Protein AF-A0A2G9P2C0-F1 (afdb_monomer)

Foldseek 3Di:
DVVVVVVVVVVVVVVVVVVVVVVVVVVVVVVVVVVVVVVLVVLVVVLVVLLVVLVVLLVVLVVLLVVLVVLLVVLVVLLVVLVVLLVVLVVLLVVLVVLQVVLVVDDDPVSVVSNVVSVVSNVVSVVSNVVSVVSNVVSVVSNVVSVVSNVVSVVSNVVSVVSNVVSVVSND

Sequence (172 aa):
MVSRAVDVVSRAVDMVSRAVDMVSRAEDMVSRAVDVFSRAVDMVSRAVHMVRRVVEMVSIAVEMVSRAVDFVSRAVDMVSRAVDMVSRAVDMVSRAVDMVTRAVDMVSSRAVDMVSRAVDMVRRAVDMVSRAVDMVSRAVYMLSRAVDMVSRAVDIVSRAVDMVSRAVDMVS

Radius of gyration: 43.79 Å; Cα contacts (8 Å, |Δi|>4): 111; chains: 1; bounding box: 88×24×136 Å

Structure (mmCIF, N/CA/C/O backbone):
data_AF-A0A2G9P2C0-F1
#
_entry.id   AF-A0A2G9P2C0-F1
#
loop_
_atom_site.group_PDB
_atom_site.id
_atom_site.type_symbol
_atom_site.label_atom_id
_atom_site.label_alt_id
_atom_site.label_comp_id
_atom_site.label_asym_id
_atom_site.label_entity_id
_atom_site.label_seq_id
_atom_site.pdbx_PDB_ins_code
_atom_site.Cartn_x
_atom_site.Cartn_y
_atom_site.Cartn_z
_atom_site.occupancy
_atom_site.B_iso_or_equiv
_atom_site.auth_seq_id
_atom_site.auth_comp_id
_atom_site.auth_asym_id
_atom_site.auth_atom_id
_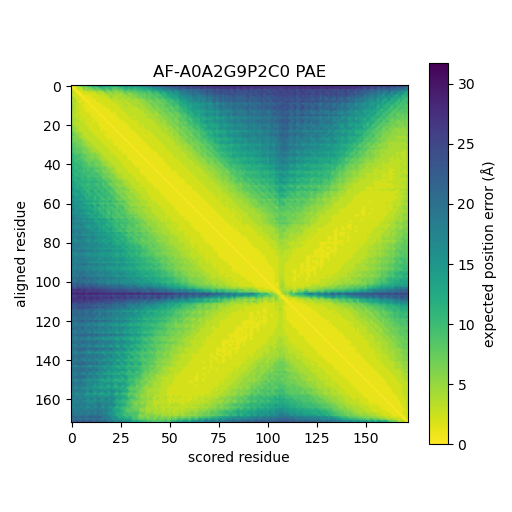atom_site.pdbx_PDB_model_num
ATOM 1 N N . MET A 1 1 ? -53.647 -9.658 85.602 1.00 63.50 1 MET A N 1
ATOM 2 C CA . MET A 1 1 ? -54.009 -9.131 84.261 1.00 63.50 1 MET A CA 1
ATOM 3 C C . MET A 1 1 ? -52.917 -8.229 83.691 1.00 63.50 1 MET A C 1
ATOM 5 O O . MET A 1 1 ? -52.544 -8.443 82.548 1.00 63.50 1 MET A O 1
ATOM 9 N N . VAL A 1 2 ? -52.353 -7.305 84.480 1.00 76.62 2 VAL A N 1
ATOM 10 C CA . VAL A 1 2 ? -51.282 -6.379 84.050 1.00 76.62 2 VAL A CA 1
ATOM 11 C C . VAL A 1 2 ? -50.024 -7.096 83.534 1.00 76.62 2 VAL A C 1
ATOM 13 O O . VAL A 1 2 ? -49.564 -6.794 82.442 1.00 76.62 2 VAL A O 1
ATOM 16 N N . SER A 1 3 ? -49.523 -8.111 84.241 1.00 78.88 3 SER A N 1
ATOM 17 C CA . SER A 1 3 ? -48.324 -8.871 83.844 1.00 78.88 3 SER A CA 1
ATOM 18 C C . SER A 1 3 ? -48.454 -9.547 82.472 1.00 78.88 3 SER A C 1
ATOM 20 O O . SER A 1 3 ? -47.540 -9.486 81.660 1.00 78.88 3 SER A O 1
ATOM 22 N N . ARG A 1 4 ? -49.633 -10.100 82.157 1.00 81.44 4 ARG A N 1
ATOM 23 C CA . ARG A 1 4 ? -49.894 -10.753 80.863 1.00 81.44 4 ARG A CA 1
ATOM 24 C C . ARG A 1 4 ? -49.979 -9.755 79.703 1.00 81.44 4 ARG A C 1
ATOM 26 O O . ARG A 1 4 ? -49.637 -10.105 78.582 1.00 81.44 4 ARG A O 1
ATOM 33 N N . ALA A 1 5 ? -50.448 -8.533 79.966 1.00 81.25 5 ALA A N 1
ATOM 34 C CA . ALA A 1 5 ? -50.467 -7.461 78.975 1.00 81.25 5 ALA A CA 1
ATOM 35 C C . ALA A 1 5 ? -49.045 -6.958 78.675 1.00 81.25 5 ALA A C 1
ATOM 37 O O . ALA A 1 5 ? -48.707 -6.767 77.510 1.00 81.25 5 ALA A O 1
ATOM 38 N N . VAL A 1 6 ? -48.202 -6.825 79.706 1.00 87.94 6 VAL A N 1
ATOM 39 C CA . VAL A 1 6 ? -46.784 -6.460 79.552 1.00 87.94 6 VAL A CA 1
ATOM 40 C C . VAL A 1 6 ? -46.032 -7.504 78.719 1.00 87.94 6 VAL A C 1
ATOM 42 O O . VAL A 1 6 ? -45.381 -7.127 77.753 1.00 87.94 6 VAL A O 1
ATOM 45 N N . ASP A 1 7 ? -46.204 -8.803 78.993 1.00 89.88 7 ASP A N 1
ATOM 46 C CA . ASP A 1 7 ? -45.581 -9.879 78.198 1.00 89.88 7 ASP A CA 1
ATOM 47 C C . ASP A 1 7 ? -45.967 -9.840 76.709 1.00 89.88 7 ASP A C 1
ATOM 49 O O . ASP A 1 7 ? -45.139 -10.091 75.828 1.00 89.88 7 ASP A O 1
ATOM 53 N N . VAL A 1 8 ? -47.236 -9.543 76.404 1.00 89.94 8 VAL A N 1
ATOM 54 C CA . VAL A 1 8 ? -47.715 -9.426 75.016 1.00 89.94 8 VAL A CA 1
ATOM 55 C C . VAL A 1 8 ? -47.061 -8.234 74.320 1.00 89.94 8 VAL A C 1
ATOM 57 O O . VAL A 1 8 ? -46.620 -8.372 73.180 1.00 89.94 8 VAL A O 1
ATOM 60 N N . VAL A 1 9 ? -46.957 -7.092 75.005 1.00 91.12 9 VAL A N 1
ATOM 61 C CA . VAL A 1 9 ? -46.281 -5.901 74.474 1.00 91.12 9 VAL A CA 1
ATOM 62 C C . VAL A 1 9 ? -44.796 -6.180 74.243 1.00 91.12 9 VAL A C 1
ATOM 64 O O . VAL A 1 9 ? -44.303 -5.886 73.158 1.00 91.12 9 VAL A O 1
ATOM 67 N N . SER A 1 10 ? -44.097 -6.812 75.191 1.00 91.38 10 SER A N 1
ATOM 68 C CA . SER A 1 10 ? -42.684 -7.180 75.026 1.00 91.38 10 SER A CA 1
ATOM 69 C C . SER A 1 10 ? -42.459 -8.076 73.806 1.00 91.38 10 SER A C 1
ATOM 71 O O . SER A 1 10 ? -41.592 -7.785 72.988 1.00 91.38 10 SER A O 1
ATOM 73 N N . ARG A 1 11 ? -43.294 -9.107 73.601 1.00 91.88 11 ARG A N 1
ATOM 74 C CA . ARG A 1 11 ? -43.207 -9.951 72.394 1.00 91.88 11 ARG A CA 1
ATOM 75 C C . ARG A 1 11 ? -43.492 -9.189 71.103 1.00 91.88 11 ARG A C 1
ATOM 77 O O . ARG A 1 11 ? -42.874 -9.482 70.082 1.00 91.88 11 ARG A O 1
ATOM 84 N N . ALA A 1 12 ? -44.443 -8.256 71.123 1.00 91.19 12 ALA A N 1
ATOM 85 C CA . ALA A 1 12 ? -44.741 -7.427 69.961 1.00 91.19 12 ALA A CA 1
ATOM 86 C C . ALA A 1 12 ? -43.546 -6.531 69.603 1.00 91.19 12 ALA A C 1
ATOM 88 O O . ALA A 1 12 ? -43.171 -6.471 68.435 1.00 91.19 12 ALA A O 1
ATOM 89 N N . VAL A 1 13 ? -42.907 -5.911 70.602 1.00 93.75 13 VAL A N 1
ATOM 90 C CA . VAL A 1 13 ? -41.682 -5.117 70.417 1.00 93.75 13 VAL A CA 1
ATOM 91 C C . VAL A 1 13 ? -40.552 -5.980 69.856 1.00 93.75 13 VAL A C 1
ATOM 93 O O . VAL A 1 13 ? -39.953 -5.597 68.858 1.00 93.75 13 VAL A O 1
ATOM 96 N N . ASP A 1 14 ? -40.315 -7.175 70.406 1.00 94.25 14 ASP A N 1
ATOM 97 C CA . ASP A 1 14 ? -39.295 -8.096 69.886 1.00 94.25 14 ASP A CA 1
ATOM 98 C C . ASP A 1 14 ? -39.551 -8.493 68.424 1.00 94.25 14 ASP A C 1
ATOM 100 O O . ASP A 1 14 ? -38.615 -8.578 67.626 1.00 94.25 14 ASP A O 1
ATOM 104 N N . MET A 1 15 ? -40.812 -8.739 68.046 1.00 93.75 15 MET A N 1
ATOM 105 C CA . MET A 1 15 ? -41.173 -9.027 66.653 1.00 93.75 15 MET A CA 1
ATOM 106 C C . MET A 1 15 ? -40.922 -7.832 65.735 1.00 93.75 15 MET A C 1
ATOM 108 O O . MET A 1 15 ? -40.400 -8.025 64.637 1.00 93.75 15 MET A O 1
ATOM 112 N N . VAL A 1 16 ? -41.258 -6.615 66.174 1.00 95.00 16 VAL A N 1
ATOM 113 C CA . VAL A 1 16 ? -40.983 -5.388 65.414 1.00 95.00 16 VAL A CA 1
ATOM 114 C C . VAL A 1 16 ? -39.478 -5.197 65.236 1.00 95.00 16 VAL A C 1
ATOM 116 O O . VAL A 1 16 ? -39.042 -4.985 64.109 1.00 95.00 16 VAL A O 1
ATOM 119 N N . SER A 1 17 ? -38.675 -5.358 66.292 1.00 94.38 17 SER A N 1
ATOM 120 C CA . SER A 1 17 ? -37.211 -5.265 66.206 1.00 94.38 17 SER A CA 1
ATOM 121 C C . SER A 1 17 ? -36.638 -6.260 65.194 1.00 94.38 17 SER A C 1
ATOM 123 O O . SER A 1 17 ? -35.860 -5.877 64.325 1.00 94.38 17 SER A O 1
ATOM 125 N N . ARG A 1 18 ? -37.096 -7.521 65.211 1.00 94.25 18 ARG A N 1
ATOM 126 C CA . ARG A 1 18 ? -36.683 -8.517 64.205 1.00 94.25 18 ARG A CA 1
ATOM 127 C C . ARG A 1 18 ? -37.115 -8.143 62.789 1.00 94.25 18 ARG A C 1
ATOM 129 O O . ARG A 1 18 ? -36.379 -8.418 61.846 1.00 94.25 18 ARG A O 1
ATOM 136 N N . ALA A 1 19 ? -38.307 -7.571 62.622 1.00 93.19 19 ALA A N 1
ATOM 137 C CA . ALA A 1 19 ? -38.780 -7.116 61.319 1.00 93.19 19 ALA A CA 1
ATOM 138 C C . ALA A 1 19 ? -37.907 -5.975 60.779 1.00 93.19 19 ALA A C 1
ATOM 140 O O . ALA A 1 19 ? -37.521 -6.022 59.614 1.00 93.19 19 ALA A O 1
ATOM 141 N N . VAL A 1 20 ? -37.531 -5.013 61.630 1.00 95.38 20 VAL A N 1
ATOM 142 C CA . VAL A 1 20 ? -36.594 -3.933 61.282 1.00 95.38 20 VAL A CA 1
ATOM 143 C C . VAL A 1 20 ? -35.232 -4.505 60.883 1.00 95.38 20 VAL A C 1
ATOM 145 O O . VAL A 1 20 ? -34.748 -4.186 59.802 1.00 95.38 20 VAL A O 1
ATOM 148 N N . ASP A 1 21 ? -34.667 -5.429 61.667 1.00 95.44 21 ASP A N 1
ATOM 149 C CA . ASP A 1 21 ? -33.392 -6.082 61.333 1.00 95.44 21 ASP A CA 1
ATOM 150 C C . ASP A 1 21 ? -33.443 -6.816 59.980 1.00 95.44 21 ASP A C 1
ATOM 152 O O . ASP A 1 21 ? -32.472 -6.820 59.221 1.00 95.44 21 ASP A O 1
ATOM 156 N N . MET A 1 22 ? -34.568 -7.469 59.662 1.00 94.56 22 MET A N 1
ATOM 157 C CA . MET A 1 22 ? -34.760 -8.123 58.362 1.00 94.56 22 MET A CA 1
ATOM 158 C C . MET A 1 22 ? -34.817 -7.114 57.214 1.00 94.56 22 MET A C 1
ATOM 160 O O . MET A 1 22 ? -34.221 -7.375 56.169 1.00 94.56 22 MET A O 1
ATOM 164 N N . VAL A 1 23 ? -35.494 -5.977 57.402 1.00 96.12 23 VAL A N 1
ATOM 165 C CA . VAL A 1 23 ? -35.535 -4.893 56.408 1.00 96.12 23 VAL A CA 1
ATOM 166 C C . VAL A 1 23 ? -34.134 -4.332 56.177 1.00 96.12 23 VAL A C 1
ATOM 168 O O . VAL A 1 23 ? -33.706 -4.283 55.028 1.00 96.12 23 VAL A O 1
ATOM 171 N N . SER A 1 24 ? -33.374 -4.026 57.233 1.00 95.75 24 SER A N 1
ATOM 172 C CA . SER A 1 24 ? -31.998 -3.529 57.095 1.00 95.75 24 SER A CA 1
ATOM 173 C C . SER A 1 24 ? -31.098 -4.513 56.339 1.00 95.75 24 SER A C 1
ATOM 175 O O . SER A 1 24 ? -30.368 -4.121 55.433 1.00 95.75 24 SER A O 1
ATOM 177 N N . ARG A 1 25 ? -31.204 -5.823 56.614 1.00 95.12 25 ARG A N 1
ATOM 178 C CA . ARG A 1 25 ? -30.463 -6.841 55.843 1.00 95.12 25 ARG A CA 1
ATOM 179 C C . ARG A 1 25 ? -30.878 -6.896 54.372 1.00 95.12 25 ARG A C 1
ATOM 181 O O . ARG A 1 25 ? -30.030 -7.149 53.515 1.00 95.12 25 ARG A O 1
ATOM 188 N N . ALA A 1 26 ? -32.163 -6.709 54.076 1.00 94.25 26 ALA A N 1
ATOM 189 C CA . ALA A 1 26 ? -32.653 -6.663 52.703 1.00 94.25 26 ALA A CA 1
ATOM 190 C C . ALA A 1 26 ? -32.114 -5.426 51.965 1.00 94.25 26 ALA A C 1
ATOM 192 O O . ALA A 1 26 ? -31.654 -5.556 50.832 1.00 94.25 26 ALA A O 1
ATOM 193 N N . GLU A 1 27 ? -32.083 -4.260 52.614 1.00 96.19 27 GLU A N 1
ATOM 194 C CA . GLU A 1 27 ? -31.481 -3.034 52.071 1.00 96.19 27 GLU A CA 1
ATOM 195 C C . GLU A 1 27 ? -29.975 -3.198 51.801 1.00 96.19 27 GLU A C 1
ATOM 197 O O . GLU A 1 27 ? -29.497 -2.830 50.725 1.00 96.19 27 GLU A O 1
ATOM 202 N N . ASP A 1 28 ? -29.232 -3.841 52.708 1.00 96.12 28 ASP A N 1
ATOM 203 C CA . ASP A 1 28 ? -27.809 -4.162 52.512 1.00 96.12 28 ASP A CA 1
ATOM 204 C C . ASP A 1 28 ? -27.581 -5.126 51.337 1.00 96.12 28 ASP A C 1
ATOM 206 O O . ASP A 1 28 ? -26.579 -5.050 50.618 1.00 96.12 28 ASP A O 1
ATOM 210 N N . MET A 1 29 ? -28.484 -6.090 51.140 1.00 95.50 29 MET A N 1
ATOM 211 C CA . MET A 1 29 ? -28.435 -6.991 49.987 1.00 95.50 29 MET A CA 1
ATOM 212 C C . MET A 1 29 ? -28.705 -6.251 48.677 1.00 95.50 29 MET A C 1
ATOM 214 O O . MET A 1 29 ? -27.981 -6.467 47.705 1.00 95.50 29 MET A O 1
ATOM 218 N N . VAL A 1 30 ? -29.713 -5.375 48.652 1.00 96.75 30 VAL A N 1
ATOM 219 C CA . VAL A 1 30 ? -30.031 -4.547 47.482 1.00 96.75 30 VAL A CA 1
ATOM 220 C C . VAL A 1 30 ? -28.857 -3.632 47.146 1.00 96.75 30 VAL A C 1
ATOM 222 O O . VAL A 1 30 ? -28.438 -3.595 45.992 1.00 96.75 30 VAL A O 1
ATOM 225 N N . SER A 1 31 ? -28.267 -2.970 48.142 1.00 96.31 31 SER A N 1
ATOM 226 C CA . SER A 1 31 ? -27.108 -2.089 47.950 1.00 96.31 31 SER A CA 1
ATOM 227 C C . SER A 1 31 ? -25.929 -2.840 47.326 1.00 96.31 31 SER A C 1
ATOM 229 O O . SER A 1 31 ? -25.378 -2.408 46.315 1.00 96.31 31 SER A O 1
ATOM 231 N N . ARG A 1 32 ? -25.614 -4.041 47.831 1.00 96.12 32 ARG A N 1
ATOM 232 C CA . ARG A 1 32 ? -24.574 -4.898 47.236 1.00 96.12 32 ARG A CA 1
ATOM 233 C C . ARG A 1 32 ? -24.897 -5.328 45.805 1.00 96.12 32 ARG A C 1
ATOM 235 O O . ARG A 1 32 ? -23.994 -5.392 44.974 1.00 96.12 32 ARG A O 1
ATOM 242 N N . ALA A 1 33 ? -26.158 -5.634 45.504 1.00 94.19 33 ALA A N 1
ATOM 243 C CA . ALA A 1 33 ? -26.571 -5.983 44.146 1.00 94.19 33 ALA A CA 1
ATOM 244 C C . ALA A 1 33 ? -26.400 -4.796 43.180 1.00 94.19 33 ALA A C 1
ATOM 246 O O . ALA A 1 33 ? -25.901 -4.978 42.069 1.00 94.19 33 ALA A O 1
ATOM 247 N N . VAL A 1 34 ? -26.745 -3.581 43.620 1.00 96.62 34 VAL A N 1
ATOM 248 C CA . VAL A 1 34 ? -26.539 -2.339 42.858 1.00 96.62 34 VAL A CA 1
ATOM 249 C C . VAL A 1 34 ? -25.051 -2.072 42.618 1.00 96.62 34 VAL A C 1
ATOM 251 O O . VAL A 1 34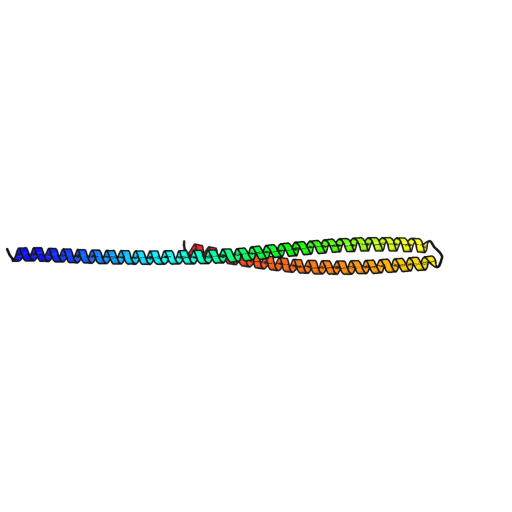 ? -24.671 -1.726 41.498 1.00 96.62 34 VAL A O 1
ATOM 254 N N . ASP A 1 35 ? -24.192 -2.293 43.614 1.00 96.38 35 ASP A N 1
ATOM 255 C CA . ASP A 1 35 ? -22.739 -2.139 43.462 1.00 96.38 35 ASP A CA 1
ATOM 256 C C . ASP A 1 35 ? -22.158 -3.116 42.430 1.00 96.38 35 ASP A C 1
ATOM 258 O O . ASP A 1 35 ? -21.349 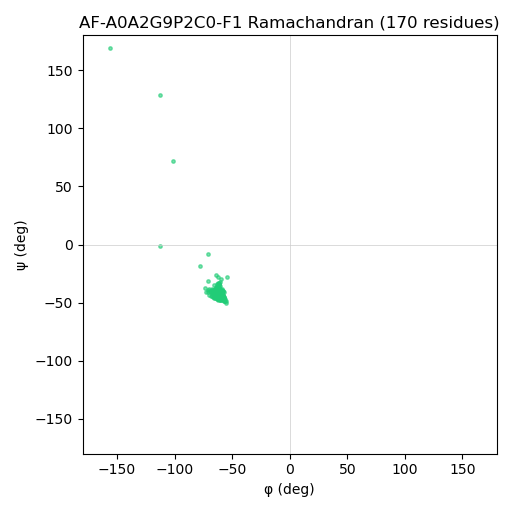-2.732 41.580 1.00 96.38 35 ASP A O 1
ATOM 262 N N . VAL A 1 36 ? -22.578 -4.386 42.471 1.00 95.12 36 VAL A N 1
ATOM 263 C CA . VAL A 1 36 ? -22.157 -5.404 41.493 1.00 95.12 36 VAL A CA 1
ATOM 264 C C . VAL A 1 36 ? -22.619 -5.026 40.087 1.00 95.12 36 VAL A C 1
ATOM 266 O O . VAL A 1 36 ? -21.827 -5.089 39.146 1.00 95.12 36 VAL A O 1
ATOM 269 N N . PHE A 1 37 ? -23.870 -4.585 39.944 1.00 95.62 37 PHE A N 1
ATOM 270 C CA . PHE A 1 37 ? -24.403 -4.131 38.663 1.00 95.62 37 PHE A CA 1
ATOM 271 C C . PHE A 1 37 ? -23.628 -2.924 38.118 1.00 95.62 37 PHE A C 1
ATOM 273 O O . PHE A 1 37 ? -23.243 -2.915 36.951 1.00 95.62 37 PHE A O 1
ATOM 280 N N . SER A 1 38 ? -23.322 -1.943 38.970 1.00 95.56 38 SER A N 1
ATOM 281 C CA . SER A 1 38 ? -22.556 -0.751 38.585 1.00 95.56 38 SER A CA 1
ATOM 282 C C . SER A 1 38 ? -21.164 -1.121 38.064 1.00 95.56 38 SER A C 1
ATOM 284 O O . SER A 1 38 ? -20.751 -0.654 37.004 1.00 95.56 38 SER A O 1
ATOM 286 N N . ARG A 1 39 ? -20.473 -2.056 38.733 1.00 93.19 39 ARG A N 1
ATOM 287 C CA . ARG A 1 39 ? -19.180 -2.579 38.256 1.00 93.19 39 ARG A CA 1
ATOM 288 C C . ARG A 1 39 ? -19.295 -3.294 36.910 1.00 93.19 39 ARG A C 1
ATOM 290 O O . ARG A 1 39 ? -18.412 -3.141 36.070 1.00 93.19 39 ARG A O 1
ATOM 297 N N . ALA A 1 40 ? -20.364 -4.060 36.690 1.00 89.94 40 ALA A N 1
ATOM 298 C CA . ALA A 1 40 ? -20.601 -4.718 35.406 1.00 89.94 40 ALA A CA 1
ATOM 299 C C . ALA A 1 40 ? -20.787 -3.693 34.272 1.00 89.94 40 ALA A C 1
ATOM 301 O O . ALA A 1 40 ? -20.171 -3.827 33.213 1.00 89.94 40 ALA A O 1
ATOM 302 N N . VAL A 1 41 ? -21.557 -2.627 34.513 1.00 93.88 41 VAL A N 1
ATOM 303 C CA . VAL A 1 41 ? -21.747 -1.525 33.554 1.00 93.88 41 VAL A CA 1
ATOM 304 C C . VAL A 1 41 ? -20.425 -0.813 33.238 1.00 93.88 41 VAL A C 1
ATOM 306 O O . VAL A 1 41 ? -20.144 -0.522 32.069 1.00 93.88 41 VAL A O 1
ATOM 309 N N . ASP A 1 42 ? -19.577 -0.579 34.241 1.00 93.44 42 ASP A N 1
ATOM 310 C CA . ASP A 1 42 ? -18.254 0.023 34.044 1.00 93.44 42 ASP A CA 1
ATOM 311 C C . ASP A 1 42 ? -17.333 -0.861 33.188 1.00 93.44 42 ASP A C 1
ATOM 313 O O . ASP A 1 42 ? -16.632 -0.359 32.302 1.00 93.44 42 ASP A O 1
ATOM 317 N N . MET A 1 43 ? -17.344 -2.181 33.406 1.00 90.19 43 MET A N 1
ATOM 318 C CA . MET A 1 43 ? -16.569 -3.128 32.593 1.00 90.19 43 MET A CA 1
ATOM 319 C C . MET A 1 43 ? -17.027 -3.126 31.132 1.00 90.19 43 MET A C 1
ATOM 321 O O . MET A 1 43 ? -16.193 -3.002 30.231 1.00 90.19 43 MET A O 1
ATOM 325 N N . VAL A 1 44 ? -18.341 -3.163 30.889 1.00 91.06 44 VAL A N 1
ATOM 326 C CA . VAL A 1 44 ? -18.911 -3.059 29.535 1.00 91.06 44 VAL A CA 1
ATOM 327 C C . VAL A 1 44 ? -18.507 -1.738 28.876 1.00 91.06 44 VAL A C 1
ATOM 329 O O . VAL A 1 44 ? -18.077 -1.723 27.722 1.00 91.06 44 VAL A O 1
ATOM 332 N N . SER A 1 45 ? -18.560 -0.626 29.611 1.00 92.56 45 SER A N 1
ATOM 333 C CA . SER A 1 45 ? -18.170 0.693 29.094 1.00 92.56 45 SER A CA 1
ATOM 334 C C . SER A 1 45 ? -16.698 0.737 28.667 1.00 92.56 45 SER A C 1
ATOM 336 O O . SER A 1 45 ? -16.370 1.273 27.602 1.00 92.56 45 SER A O 1
ATOM 338 N N . ARG A 1 46 ? -15.800 0.120 29.447 1.00 90.12 46 ARG A N 1
ATOM 339 C CA . ARG A 1 46 ? -14.379 -0.022 29.084 1.00 90.12 46 ARG A CA 1
ATOM 340 C C . ARG A 1 46 ? -14.187 -0.897 27.848 1.00 90.12 46 ARG A C 1
ATOM 342 O O . ARG A 1 46 ? -13.399 -0.528 26.974 1.00 90.12 46 ARG A O 1
ATOM 349 N N . ALA A 1 47 ? -14.914 -2.009 27.743 1.00 89.19 47 ALA A N 1
ATOM 350 C CA . ALA A 1 47 ? -14.866 -2.881 26.572 1.00 89.19 47 ALA A CA 1
ATOM 351 C C . ALA A 1 47 ? -15.288 -2.130 25.298 1.00 89.19 47 ALA A C 1
ATOM 353 O O . ALA A 1 47 ? -14.555 -2.131 24.308 1.00 89.19 47 ALA A O 1
ATOM 354 N N . VAL A 1 48 ? -16.395 -1.380 25.351 1.00 90.50 48 VAL A N 1
ATOM 355 C CA . VAL A 1 48 ? -16.861 -0.537 24.236 1.00 90.50 48 VAL A CA 1
ATOM 356 C C . VAL A 1 48 ? -15.809 0.505 23.841 1.00 90.50 48 VAL A C 1
ATOM 358 O O . VAL A 1 48 ? -15.558 0.714 22.652 1.00 90.50 48 VAL A O 1
ATOM 361 N N . HIS A 1 49 ? -15.158 1.153 24.812 1.00 91.38 49 HIS A N 1
ATOM 362 C CA . HIS A 1 49 ? -14.095 2.117 24.524 1.00 91.38 49 HIS A CA 1
ATOM 363 C C . HIS A 1 49 ? -12.891 1.464 23.822 1.00 91.38 49 HIS A C 1
ATOM 365 O O . HIS A 1 49 ? -12.329 2.039 22.887 1.00 91.38 49 HIS A O 1
ATOM 371 N N . MET A 1 50 ? -12.483 0.263 24.236 1.00 89.75 50 MET A N 1
ATOM 372 C CA . MET A 1 50 ? -11.398 -0.456 23.558 1.00 89.75 50 MET A CA 1
ATOM 373 C C . MET A 1 50 ? -11.771 -0.856 22.133 1.00 89.75 50 MET A C 1
ATOM 375 O O . MET A 1 50 ? -10.964 -0.649 21.229 1.00 89.75 50 MET A O 1
ATOM 379 N N . VAL A 1 51 ? -12.995 -1.347 21.912 1.00 90.00 51 VAL A N 1
ATOM 380 C CA . VAL A 1 51 ? -13.488 -1.675 20.565 1.00 90.00 51 VAL A CA 1
ATOM 381 C C . VAL A 1 51 ? -13.440 -0.447 19.655 1.00 90.00 51 VAL A C 1
ATOM 383 O O . VAL A 1 51 ? -12.951 -0.544 18.533 1.00 90.00 51 VAL A O 1
ATOM 386 N N . ARG A 1 52 ? -13.851 0.735 20.137 1.00 92.62 52 ARG A N 1
ATOM 387 C CA . ARG A 1 52 ? -13.746 1.987 19.360 1.00 92.62 52 ARG A CA 1
ATOM 388 C C . ARG A 1 52 ? -12.313 2.294 18.932 1.00 92.62 52 ARG A C 1
ATOM 390 O O . ARG A 1 52 ? -12.073 2.592 17.766 1.00 92.62 52 ARG A O 1
ATOM 397 N N . ARG A 1 53 ? -11.358 2.171 19.855 1.00 90.69 53 ARG A N 1
ATOM 398 C CA . ARG A 1 53 ? -9.936 2.390 19.560 1.00 90.69 53 ARG A CA 1
ATOM 399 C C . ARG A 1 53 ? -9.409 1.381 18.537 1.00 90.69 53 ARG A C 1
ATOM 401 O O . ARG A 1 53 ? -8.619 1.741 17.671 1.00 90.69 53 ARG A O 1
ATOM 408 N N . VAL A 1 54 ? -9.862 0.129 18.607 1.00 91.25 54 VAL A N 1
ATOM 409 C CA . VAL A 1 54 ? -9.538 -0.901 17.610 1.00 91.25 54 VAL A CA 1
ATOM 410 C C . VAL A 1 54 ? -10.065 -0.531 16.228 1.00 91.25 54 VAL A C 1
ATOM 412 O O . VAL A 1 54 ? -9.304 -0.596 15.265 1.00 91.25 54 VAL A O 1
ATOM 415 N N . VAL A 1 55 ? -11.319 -0.095 16.124 1.00 91.69 55 VAL A N 1
ATOM 416 C CA . VAL A 1 55 ? -11.905 0.344 14.848 1.00 91.69 55 VAL A CA 1
ATOM 417 C C . VAL A 1 55 ? -11.088 1.482 14.224 1.00 91.69 55 VAL A C 1
ATOM 419 O O . VAL A 1 55 ? -10.829 1.467 13.020 1.00 91.69 55 VAL A O 1
ATOM 422 N N . GLU A 1 56 ? -10.617 2.432 15.032 1.00 94.50 56 GLU A N 1
ATOM 423 C CA . GLU A 1 56 ? -9.739 3.513 14.571 1.00 94.50 56 GLU A CA 1
ATOM 424 C C . GLU A 1 56 ? -8.397 2.982 14.037 1.00 94.50 56 GLU A C 1
ATOM 426 O O . GLU A 1 56 ? -7.985 3.333 12.932 1.00 94.50 56 GLU A O 1
ATOM 431 N N . MET A 1 57 ? -7.740 2.074 14.764 1.00 93.06 57 MET A N 1
ATOM 432 C CA . MET A 1 57 ? -6.485 1.457 14.313 1.00 93.06 57 MET A CA 1
ATOM 433 C C . MET A 1 57 ? -6.649 0.674 13.007 1.00 93.06 57 MET A C 1
ATOM 435 O O . MET A 1 57 ? -5.816 0.800 12.110 1.00 93.06 57 MET A O 1
ATOM 439 N N . VAL A 1 58 ? -7.731 -0.095 12.870 1.00 92.81 58 VAL A N 1
ATOM 440 C CA . VAL A 1 58 ? -8.044 -0.809 11.623 1.00 92.81 58 VAL A CA 1
ATOM 441 C C . VAL A 1 58 ? -8.264 0.181 10.478 1.00 92.81 58 VAL A C 1
ATOM 443 O O . VAL A 1 58 ? -7.760 -0.041 9.380 1.00 92.81 58 VAL A O 1
ATOM 446 N N . SER A 1 59 ? -8.935 1.306 10.732 1.00 94.94 59 SER A N 1
ATOM 447 C CA . SER A 1 59 ? -9.149 2.351 9.722 1.00 94.94 59 SER A CA 1
ATOM 448 C C . SER A 1 59 ? -7.824 2.942 9.222 1.00 94.94 59 SER A C 1
ATOM 450 O O . SER A 1 59 ? -7.620 3.066 8.015 1.00 94.94 59 SER A O 1
ATOM 452 N N . ILE A 1 60 ? -6.882 3.222 10.131 1.00 94.31 60 ILE A N 1
ATOM 453 C CA . ILE A 1 60 ? -5.529 3.686 9.778 1.00 94.31 60 ILE A CA 1
ATOM 454 C C . ILE A 1 60 ? -4.794 2.631 8.942 1.00 94.31 60 ILE A C 1
ATOM 456 O O . ILE A 1 60 ? -4.168 2.961 7.934 1.00 94.31 60 ILE A O 1
ATOM 460 N N . ALA A 1 61 ? -4.878 1.355 9.327 1.00 94.50 61 ALA A N 1
ATOM 461 C CA . ALA A 1 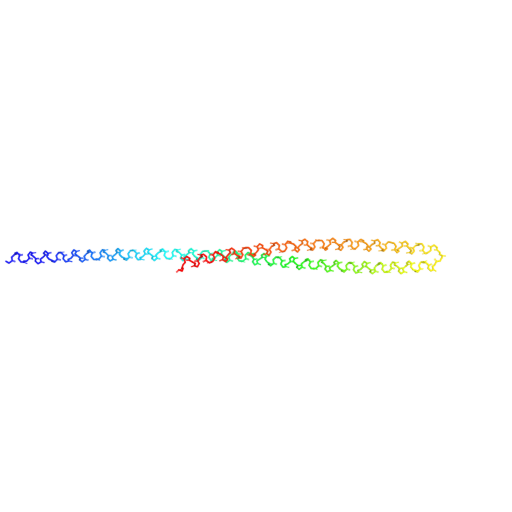61 ? -4.248 0.269 8.581 1.00 94.50 61 ALA A CA 1
ATOM 462 C C . ALA A 1 61 ? -4.800 0.157 7.148 1.00 94.50 61 ALA A C 1
ATOM 464 O O . ALA A 1 61 ? -4.023 0.024 6.202 1.00 94.50 61 ALA A O 1
ATOM 465 N N . VAL A 1 62 ? -6.118 0.283 6.964 1.00 94.06 62 VAL A N 1
ATOM 466 C CA . VAL A 1 62 ? -6.758 0.295 5.636 1.00 94.06 62 VAL A CA 1
ATOM 467 C C . VAL A 1 62 ? -6.264 1.470 4.785 1.00 94.06 62 VAL A C 1
ATOM 469 O O . VAL A 1 62 ? -5.973 1.298 3.597 1.00 94.06 62 VAL A O 1
ATOM 472 N N . GLU A 1 63 ? -6.105 2.656 5.376 1.00 96.19 63 GLU A N 1
ATOM 473 C CA . GLU A 1 63 ? -5.561 3.817 4.664 1.00 96.19 63 GLU A CA 1
ATOM 474 C C . GLU A 1 63 ? -4.099 3.589 4.241 1.00 96.19 63 GLU A C 1
ATOM 476 O O . GLU A 1 63 ? -3.708 3.907 3.114 1.00 96.19 63 GLU A O 1
ATOM 481 N N . MET A 1 64 ? -3.287 2.984 5.111 1.00 94.94 64 MET A N 1
ATOM 482 C CA . MET A 1 64 ? -1.900 2.635 4.797 1.00 94.94 64 MET A CA 1
ATOM 483 C C . MET A 1 64 ? -1.801 1.628 3.647 1.00 94.94 64 MET A C 1
ATOM 485 O O . MET A 1 64 ? -0.971 1.814 2.754 1.00 94.94 64 MET A O 1
ATOM 489 N N . VAL A 1 65 ? -2.662 0.605 3.629 1.00 95.25 65 VAL A N 1
ATOM 490 C CA . VAL A 1 65 ? -2.744 -0.357 2.517 1.00 95.25 65 VAL A CA 1
ATOM 491 C C . VAL A 1 65 ? -3.144 0.347 1.222 1.00 95.25 65 VAL A C 1
ATOM 493 O O . VAL A 1 65 ? -2.503 0.133 0.196 1.00 95.25 65 VAL A O 1
ATOM 496 N N . SER A 1 66 ? -4.136 1.238 1.267 1.00 96.06 66 SER A N 1
ATOM 497 C CA . SER A 1 66 ? -4.573 2.001 0.088 1.00 96.06 66 SER A CA 1
ATOM 498 C C . SER A 1 66 ? -3.426 2.824 -0.508 1.00 96.06 66 SER A C 1
ATOM 500 O O . SER A 1 66 ? -3.148 2.739 -1.702 1.00 96.06 66 SER A O 1
ATOM 502 N N . ARG A 1 67 ? -2.667 3.536 0.337 1.00 95.44 67 ARG A N 1
ATOM 503 C CA . ARG A 1 67 ? -1.474 4.275 -0.112 1.00 95.44 67 ARG A CA 1
ATOM 504 C C . ARG A 1 67 ? -0.416 3.348 -0.705 1.00 95.44 67 ARG A C 1
ATOM 506 O O . ARG A 1 67 ? 0.218 3.708 -1.692 1.00 95.44 67 ARG A O 1
ATOM 513 N N . ALA A 1 68 ? -0.199 2.170 -0.121 1.00 94.38 68 ALA A N 1
ATOM 514 C CA . ALA A 1 68 ? 0.744 1.194 -0.658 1.00 94.38 68 ALA A CA 1
ATOM 515 C C . ALA A 1 68 ? 0.344 0.710 -2.058 1.00 94.38 68 ALA A C 1
ATOM 517 O O . ALA A 1 68 ? 1.204 0.656 -2.937 1.00 94.38 68 ALA A O 1
ATOM 518 N N . VAL A 1 69 ? -0.944 0.446 -2.294 1.00 95.12 69 VAL A N 1
ATOM 519 C CA . VAL A 1 69 ? -1.468 0.087 -3.623 1.00 95.12 69 VAL A CA 1
ATOM 520 C C . VAL A 1 69 ? -1.187 1.195 -4.644 1.00 95.12 69 VAL A C 1
ATOM 522 O O . VAL A 1 69 ? -0.681 0.904 -5.730 1.00 95.12 69 VAL A O 1
ATOM 525 N N . ASP A 1 70 ? -1.397 2.464 -4.285 1.00 96.19 70 ASP A N 1
ATOM 526 C CA . ASP A 1 70 ? -1.079 3.594 -5.169 1.00 96.19 70 ASP A CA 1
ATOM 527 C C . ASP A 1 70 ? 0.417 3.663 -5.519 1.00 96.19 70 ASP A C 1
ATOM 529 O O . ASP A 1 70 ? 0.790 3.929 -6.667 1.00 96.19 70 ASP A O 1
ATOM 533 N N . PHE A 1 71 ? 1.302 3.413 -4.546 1.00 94.31 71 PHE A N 1
ATOM 534 C CA . PHE A 1 71 ? 2.746 3.359 -4.795 1.00 94.31 71 PHE A CA 1
ATOM 535 C C . PHE A 1 71 ? 3.125 2.216 -5.741 1.00 94.31 71 PHE A C 1
ATOM 537 O O . PHE A 1 71 ? 3.943 2.431 -6.639 1.00 94.31 71 PHE A O 1
ATOM 544 N N . VAL A 1 72 ? 2.517 1.035 -5.579 1.00 94.69 72 VAL A N 1
ATOM 545 C CA . VAL A 1 72 ? 2.715 -0.105 -6.488 1.00 94.69 72 VAL A CA 1
ATOM 546 C C . VAL A 1 72 ? 2.279 0.265 -7.904 1.00 94.69 72 VAL A C 1
ATOM 548 O O . VAL A 1 72 ? 3.055 0.073 -8.838 1.00 94.69 72 VAL A O 1
ATOM 551 N N . SER A 1 73 ? 1.096 0.865 -8.072 1.00 96.19 73 SER A N 1
ATOM 552 C CA . SER A 1 73 ? 0.599 1.284 -9.391 1.00 96.19 73 SER A CA 1
ATOM 553 C C . SER A 1 73 ? 1.571 2.242 -10.083 1.00 96.19 73 SER A C 1
ATOM 555 O O . SER A 1 73 ? 1.945 2.033 -11.235 1.00 96.19 73 SER A O 1
ATOM 557 N N . ARG A 1 74 ? 2.060 3.261 -9.364 1.00 95.69 74 ARG A N 1
ATOM 558 C CA . ARG A 1 74 ? 3.037 4.215 -9.914 1.00 95.69 74 ARG A CA 1
ATOM 559 C C . ARG A 1 74 ? 4.362 3.550 -10.277 1.00 95.69 74 ARG A C 1
ATOM 561 O O . ARG A 1 74 ? 4.995 3.946 -11.254 1.00 95.69 74 ARG A O 1
ATOM 568 N N . ALA A 1 75 ? 4.810 2.571 -9.493 1.00 94.31 75 ALA A N 1
ATOM 569 C CA . ALA A 1 75 ? 6.025 1.826 -9.796 1.00 94.31 75 ALA A CA 1
ATOM 570 C C . ALA A 1 75 ? 5.878 0.998 -11.082 1.00 94.31 75 ALA A C 1
ATOM 572 O O . ALA A 1 75 ? 6.775 1.032 -11.926 1.00 94.31 75 ALA A O 1
ATOM 573 N N . VAL A 1 76 ? 4.736 0.327 -11.267 1.00 94.38 76 VAL A N 1
ATOM 574 C CA . VAL A 1 76 ? 4.417 -0.425 -12.492 1.00 94.38 76 VAL A CA 1
ATOM 575 C C . VAL A 1 76 ? 4.416 0.496 -13.715 1.00 94.38 76 VAL A C 1
ATOM 577 O O . VAL A 1 76 ? 5.075 0.185 -14.708 1.00 94.38 76 VAL A O 1
ATOM 580 N N . ASP A 1 77 ? 3.786 1.670 -13.626 1.00 97.06 77 ASP A N 1
ATOM 581 C CA . ASP A 1 77 ? 3.773 2.647 -14.724 1.00 97.06 77 ASP A CA 1
ATOM 582 C C . ASP A 1 77 ? 5.183 3.098 -15.124 1.00 97.06 77 ASP A C 1
ATOM 584 O O . ASP A 1 77 ? 5.492 3.249 -16.309 1.00 97.06 77 ASP A O 1
ATOM 588 N N . MET A 1 78 ? 6.067 3.327 -14.148 1.00 95.69 78 MET A N 1
ATOM 589 C CA . MET A 1 78 ? 7.451 3.712 -14.437 1.00 95.69 78 MET A CA 1
ATOM 590 C C . MET A 1 78 ? 8.240 2.585 -15.103 1.00 95.69 78 MET A C 1
ATOM 592 O O . MET A 1 78 ? 9.029 2.864 -16.008 1.00 95.69 78 MET A O 1
ATOM 596 N N . VAL A 1 79 ? 8.020 1.332 -14.695 1.00 94.88 79 VAL A N 1
ATOM 597 C CA . VAL A 1 79 ? 8.633 0.162 -15.342 1.00 94.88 79 VAL A CA 1
ATOM 598 C C . VAL A 1 79 ? 8.154 0.053 -16.788 1.00 94.88 79 VAL A C 1
ATOM 600 O O . VAL A 1 79 ? 8.986 -0.096 -17.679 1.00 94.88 79 VAL A O 1
ATOM 603 N N . SER A 1 80 ? 6.854 0.224 -17.048 1.00 96.50 80 SER A N 1
ATOM 604 C CA . SER A 1 80 ? 6.314 0.217 -18.416 1.00 96.50 80 SER A CA 1
ATOM 605 C C . SER A 1 80 ? 6.988 1.276 -19.293 1.00 96.50 80 SER A C 1
ATOM 607 O O . SER A 1 80 ? 7.496 0.966 -20.368 1.00 96.50 80 SER A O 1
ATOM 609 N N . ARG A 1 81 ? 7.099 2.519 -18.803 1.00 96.62 81 ARG A N 1
ATOM 610 C CA . ARG A 1 81 ? 7.787 3.594 -19.542 1.00 96.62 81 ARG A CA 1
ATOM 611 C C . ARG A 1 81 ? 9.263 3.285 -19.786 1.00 96.62 81 ARG A C 1
ATOM 613 O O . ARG A 1 81 ? 9.813 3.705 -20.803 1.00 96.62 81 ARG A O 1
ATOM 620 N N . ALA A 1 82 ? 9.923 2.601 -18.852 1.00 94.69 82 ALA A N 1
ATOM 621 C CA . ALA A 1 82 ? 11.318 2.206 -19.003 1.00 94.69 82 ALA A CA 1
ATOM 622 C C . ALA A 1 82 ? 11.476 1.173 -20.122 1.00 94.69 82 ALA A C 1
ATOM 624 O O . ALA A 1 82 ? 12.339 1.347 -20.982 1.00 94.69 82 ALA A O 1
ATOM 625 N N . VAL A 1 83 ? 10.598 0.167 -20.165 1.00 95.31 83 VAL A N 1
ATOM 626 C CA . VAL A 1 83 ? 10.550 -0.829 -21.246 1.00 95.31 83 VAL A CA 1
ATOM 627 C C . VAL A 1 83 ? 10.354 -0.149 -22.605 1.00 95.31 83 VAL A C 1
ATOM 629 O O . VAL A 1 83 ? 11.119 -0.414 -23.533 1.00 95.31 83 VAL A O 1
ATOM 632 N N . ASP A 1 84 ? 9.435 0.815 -22.709 1.00 97.38 84 ASP A N 1
ATOM 633 C CA . ASP A 1 84 ? 9.205 1.562 -23.955 1.00 97.38 84 ASP A CA 1
ATOM 634 C C . ASP A 1 84 ? 10.425 2.385 -24.401 1.00 97.38 84 ASP A C 1
ATOM 636 O O . ASP A 1 84 ? 10.664 2.581 -25.597 1.00 97.38 84 ASP A O 1
ATOM 640 N N . MET A 1 85 ? 11.204 2.927 -23.459 1.00 96.06 85 MET A N 1
ATOM 641 C CA . MET A 1 85 ? 12.450 3.629 -23.791 1.00 96.06 85 MET A CA 1
ATOM 642 C C . MET A 1 85 ? 13.535 2.667 -24.271 1.00 96.06 85 MET A C 1
ATOM 644 O O . MET A 1 85 ? 14.239 2.995 -25.225 1.00 96.06 85 MET A O 1
ATOM 648 N N . VAL A 1 86 ? 13.648 1.483 -23.661 1.00 94.75 86 VAL A N 1
ATOM 649 C CA . VAL A 1 86 ? 14.581 0.440 -24.115 1.00 94.75 86 VAL A CA 1
ATOM 650 C C . VAL A 1 86 ? 14.212 -0.030 -25.520 1.00 94.75 86 VAL A C 1
ATOM 652 O O . VAL A 1 86 ? 15.091 -0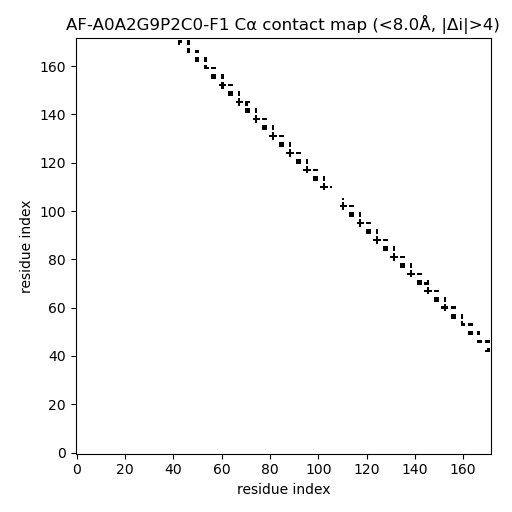.080 -26.377 1.00 94.75 86 VAL A O 1
ATOM 655 N N . SER A 1 87 ? 12.930 -0.280 -25.803 1.00 96.56 87 SER A N 1
ATOM 656 C CA . SER A 1 87 ? 12.478 -0.662 -27.150 1.00 96.56 87 SER A CA 1
ATOM 657 C C . SER A 1 87 ? 12.879 0.385 -28.192 1.00 96.56 87 SER A C 1
ATOM 659 O O . SER A 1 87 ? 13.495 0.061 -29.205 1.00 96.56 87 SER A O 1
ATOM 661 N N . ARG A 1 88 ? 12.634 1.671 -27.906 1.00 96.50 88 ARG A N 1
ATOM 662 C CA . ARG A 1 88 ? 13.047 2.770 -28.793 1.00 96.50 88 ARG A CA 1
ATOM 663 C C . ARG A 1 88 ? 14.563 2.851 -28.976 1.00 96.50 88 ARG A C 1
ATOM 665 O O . ARG A 1 88 ? 15.025 3.259 -30.041 1.00 96.50 88 ARG A O 1
ATOM 672 N N . ALA A 1 89 ? 15.342 2.505 -27.952 1.00 94.69 89 ALA A N 1
ATOM 673 C CA . ALA A 1 89 ? 16.798 2.485 -28.036 1.00 94.69 89 ALA A CA 1
ATOM 674 C C . ALA A 1 89 ? 17.280 1.368 -28.963 1.00 94.69 89 ALA A C 1
ATOM 676 O O . ALA A 1 89 ? 18.118 1.626 -29.827 1.00 94.69 89 ALA A O 1
ATOM 677 N N . VAL A 1 90 ? 16.700 0.171 -28.846 1.00 95.69 90 VAL A N 1
ATOM 678 C CA . VAL A 1 90 ? 16.976 -0.960 -29.743 1.00 95.69 90 VAL A CA 1
ATOM 679 C C . VAL A 1 90 ? 16.679 -0.577 -31.195 1.00 95.69 90 VAL A C 1
ATOM 681 O O . VAL A 1 90 ? 17.546 -0.744 -32.050 1.00 95.69 90 VAL A O 1
ATOM 684 N N . ASP A 1 91 ? 15.536 0.056 -31.469 1.00 97.19 91 ASP A N 1
ATOM 685 C CA . ASP A 1 91 ? 15.189 0.506 -32.826 1.00 97.19 91 ASP A CA 1
ATOM 686 C C . ASP A 1 91 ? 16.175 1.538 -33.395 1.00 97.19 91 ASP A C 1
ATOM 688 O O . ASP A 1 91 ? 16.410 1.589 -34.606 1.00 97.19 91 ASP A O 1
ATOM 692 N N . MET A 1 92 ? 16.732 2.407 -32.545 1.00 95.81 92 MET A N 1
ATOM 693 C CA . MET A 1 92 ? 17.770 3.354 -32.964 1.00 95.81 92 MET A CA 1
ATOM 694 C C . MET A 1 92 ? 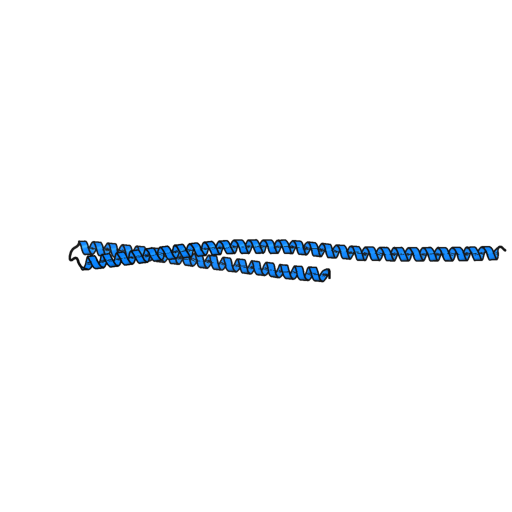19.093 2.656 -33.269 1.00 95.81 92 MET A C 1
ATOM 696 O O . MET A 1 92 ? 19.754 3.035 -34.235 1.00 95.81 92 MET A O 1
ATOM 700 N N . VAL A 1 93 ? 19.469 1.638 -32.489 1.00 94.31 93 VAL A N 1
ATOM 701 C CA . VAL A 1 93 ? 20.669 0.833 -32.758 1.00 94.31 93 VAL A CA 1
ATOM 702 C C . VAL A 1 93 ? 20.516 0.078 -34.075 1.00 94.31 93 VAL A C 1
ATOM 704 O O . VAL A 1 93 ? 21.412 0.166 -34.909 1.00 94.31 93 VAL A O 1
ATOM 707 N N . SER A 1 94 ? 19.375 -0.571 -34.323 1.00 96.31 94 SER A N 1
ATOM 708 C CA . SER A 1 94 ? 19.106 -1.258 -35.596 1.00 96.31 94 SER A CA 1
ATOM 709 C C . SER A 1 94 ? 19.243 -0.309 -36.791 1.00 96.31 94 SER A C 1
ATOM 711 O O . SER A 1 94 ? 19.972 -0.595 -37.738 1.00 96.31 94 SER A O 1
ATOM 713 N N . ARG A 1 95 ? 18.654 0.893 -36.705 1.00 96.38 95 ARG A N 1
ATOM 714 C CA . ARG A 1 95 ? 18.814 1.933 -37.739 1.00 96.38 95 ARG A CA 1
ATOM 715 C C . ARG A 1 95 ? 20.263 2.393 -37.915 1.00 96.38 95 ARG A C 1
ATOM 717 O O . ARG A 1 95 ? 20.653 2.780 -39.016 1.00 96.38 95 ARG A O 1
ATOM 724 N N . ALA A 1 96 ? 21.054 2.409 -36.843 1.00 94.25 96 ALA A N 1
ATOM 725 C CA . ALA A 1 96 ? 22.466 2.775 -36.908 1.00 94.25 96 ALA A CA 1
ATOM 726 C C . ALA A 1 96 ? 23.275 1.702 -37.636 1.00 94.25 96 ALA A C 1
ATOM 728 O O . ALA A 1 96 ? 24.073 2.042 -38.506 1.00 94.25 96 ALA A O 1
ATOM 729 N N . VAL A 1 97 ? 23.017 0.429 -37.332 1.00 93.88 97 VAL A N 1
ATOM 730 C CA . VAL A 1 97 ? 23.625 -0.714 -38.023 1.00 93.88 97 VAL A CA 1
ATOM 731 C C . VAL A 1 97 ? 23.309 -0.659 -39.518 1.00 93.88 97 VAL A C 1
ATOM 733 O O . VAL A 1 97 ? 24.235 -0.702 -40.322 1.00 93.88 97 VAL A O 1
ATOM 736 N N . ASP A 1 98 ? 22.049 -0.432 -39.900 1.00 94.69 98 ASP A N 1
ATOM 737 C CA . ASP A 1 98 ? 21.660 -0.295 -41.311 1.00 94.69 98 ASP A CA 1
ATOM 738 C C . ASP A 1 98 ? 22.407 0.843 -42.026 1.00 94.69 98 ASP A C 1
ATOM 740 O O . ASP A 1 98 ? 22.811 0.703 -43.183 1.00 94.69 98 ASP A O 1
ATOM 744 N N . MET A 1 99 ? 22.607 1.983 -41.354 1.00 92.69 99 MET A N 1
ATOM 745 C CA . MET A 1 99 ? 23.384 3.093 -41.915 1.00 92.69 99 MET A CA 1
ATOM 746 C C . MET A 1 99 ? 24.861 2.745 -42.097 1.00 92.69 99 MET A C 1
ATOM 748 O O . MET A 1 99 ? 25.441 3.144 -43.106 1.00 92.69 99 MET A O 1
ATOM 752 N N . VAL A 1 100 ? 25.463 2.017 -41.153 1.00 90.88 100 VAL A N 1
ATOM 753 C CA . VAL A 1 100 ? 26.854 1.558 -41.275 1.00 90.88 100 VAL A CA 1
ATOM 754 C C . VAL A 1 100 ? 26.986 0.585 -42.441 1.00 90.88 100 VAL A C 1
ATOM 756 O O . VAL A 1 100 ? 27.879 0.770 -43.260 1.00 90.88 100 VAL A O 1
ATOM 759 N N . THR A 1 101 ? 26.073 -0.379 -42.581 1.00 90.38 101 THR A N 1
ATOM 760 C CA . THR A 1 101 ? 26.066 -1.323 -43.712 1.00 90.38 101 THR A CA 1
ATOM 761 C C . THR A 1 101 ? 26.041 -0.580 -45.048 1.00 90.38 101 THR A C 1
ATOM 763 O O . THR A 1 101 ? 26.919 -0.777 -45.882 1.00 90.38 101 THR A O 1
ATOM 766 N N . ARG A 1 102 ? 25.122 0.384 -45.214 1.00 89.62 102 ARG A N 1
ATOM 767 C CA . ARG A 1 102 ? 25.059 1.222 -46.428 1.00 89.62 102 ARG A CA 1
ATOM 768 C C . ARG A 1 102 ? 26.308 2.079 -46.645 1.00 89.62 102 ARG A C 1
ATOM 770 O O . ARG A 1 102 ? 26.585 2.468 -47.776 1.00 89.62 102 ARG A O 1
ATOM 777 N N . ALA A 1 103 ? 27.015 2.453 -45.578 1.00 89.31 103 ALA A N 1
ATOM 778 C CA . ALA A 1 103 ? 28.258 3.213 -45.678 1.00 89.31 103 ALA A CA 1
ATOM 779 C C . ALA A 1 103 ? 29.408 2.349 -46.187 1.00 89.31 103 ALA A C 1
ATOM 781 O O . ALA A 1 103 ? 30.178 2.825 -47.012 1.00 89.31 103 ALA A O 1
ATOM 782 N N . VAL A 1 104 ? 29.504 1.100 -45.724 1.00 86.94 104 VAL A N 1
ATOM 783 C CA . VAL A 1 104 ? 30.523 0.138 -46.172 1.00 86.94 104 VAL A CA 1
ATOM 784 C C . VAL A 1 104 ? 30.405 -0.133 -47.674 1.00 86.94 104 VAL A C 1
ATOM 786 O O . VAL A 1 104 ? 31.425 -0.225 -48.352 1.00 86.94 104 VAL A O 1
ATOM 789 N N . ASP A 1 105 ? 29.184 -0.149 -48.212 1.00 85.19 105 ASP A N 1
ATOM 790 C CA . ASP A 1 105 ? 28.936 -0.311 -49.651 1.00 85.19 105 ASP A CA 1
ATOM 791 C C . ASP A 1 105 ? 29.334 0.924 -50.496 1.00 85.19 105 ASP A C 1
ATOM 793 O O . ASP A 1 105 ? 29.335 0.865 -51.727 1.00 85.19 105 ASP A O 1
ATOM 797 N N . MET A 1 106 ? 29.687 2.058 -49.872 1.00 83.81 106 MET A N 1
ATOM 798 C CA . MET A 1 106 ? 30.083 3.298 -50.552 1.00 83.81 106 MET A CA 1
ATOM 799 C C . MET A 1 106 ? 31.562 3.657 -50.326 1.00 83.81 106 MET A C 1
ATOM 801 O O . MET A 1 106 ? 32.009 3.838 -49.200 1.00 83.81 106 MET A O 1
ATOM 805 N N . VAL A 1 107 ? 32.313 3.926 -51.402 1.00 66.12 107 VAL A N 1
ATOM 806 C CA . VAL A 1 107 ? 33.718 4.387 -51.326 1.00 66.12 107 VAL A CA 1
ATOM 807 C C . VAL A 1 107 ? 33.800 5.902 -51.565 1.00 66.12 107 VAL A C 1
ATOM 809 O O . VAL A 1 107 ? 34.197 6.362 -52.633 1.00 66.12 107 VAL A O 1
ATOM 812 N N . SER A 1 108 ? 33.348 6.711 -50.599 1.00 78.19 108 SER A N 1
ATOM 813 C CA . SER A 1 108 ? 33.413 8.184 -50.689 1.00 78.19 108 SER A CA 1
ATOM 814 C C . SER A 1 108 ? 33.397 8.874 -49.319 1.00 78.19 108 SER A C 1
ATOM 816 O O . SER A 1 108 ? 33.069 8.257 -48.308 1.00 78.19 108 SER A O 1
ATOM 818 N N . SER A 1 109 ? 33.669 10.183 -49.279 1.00 75.12 109 SER A N 1
ATOM 819 C CA . SER A 1 109 ? 33.529 11.020 -48.071 1.00 75.12 109 SER A CA 1
ATOM 820 C C . SER A 1 109 ? 32.135 10.944 -47.433 1.00 75.12 109 SER A C 1
ATOM 822 O O . SER A 1 109 ? 31.998 11.037 -46.216 1.00 75.12 109 SER A O 1
ATOM 824 N N . ARG A 1 110 ? 31.098 10.671 -48.235 1.00 82.50 110 ARG A N 1
ATOM 825 C CA . ARG A 1 110 ? 29.718 10.485 -47.771 1.00 82.50 110 ARG A CA 1
ATOM 826 C C . ARG A 1 110 ? 29.557 9.264 -46.858 1.00 82.50 110 ARG A C 1
ATOM 828 O O . ARG A 1 110 ? 28.658 9.256 -46.022 1.00 82.50 110 ARG A O 1
ATOM 835 N N . ALA A 1 111 ? 30.420 8.254 -46.992 1.00 86.88 111 ALA A N 1
ATOM 836 C CA . ALA A 1 111 ? 30.429 7.088 -46.112 1.00 86.88 111 ALA A CA 1
ATOM 837 C C . ALA A 1 111 ? 30.861 7.464 -44.684 1.00 86.88 111 ALA A C 1
ATOM 839 O O . ALA A 1 111 ? 30.219 7.042 -43.723 1.00 86.88 111 ALA A O 1
ATOM 840 N N . VAL A 1 112 ? 31.877 8.326 -44.541 1.00 88.25 112 VAL A N 1
ATOM 841 C CA . VAL A 1 112 ? 32.372 8.795 -43.234 1.00 88.25 112 VAL A CA 1
ATOM 842 C C . VAL A 1 112 ? 31.276 9.541 -42.468 1.00 88.25 112 VAL A C 1
ATOM 844 O O . VAL A 1 112 ? 31.032 9.245 -41.297 1.00 88.25 112 VAL A O 1
ATOM 847 N N . ASP A 1 113 ? 30.543 10.433 -43.139 1.00 90.00 113 ASP A N 1
ATOM 848 C CA . ASP A 1 113 ? 29.430 11.171 -42.526 1.00 90.00 113 ASP A CA 1
ATOM 849 C C . ASP A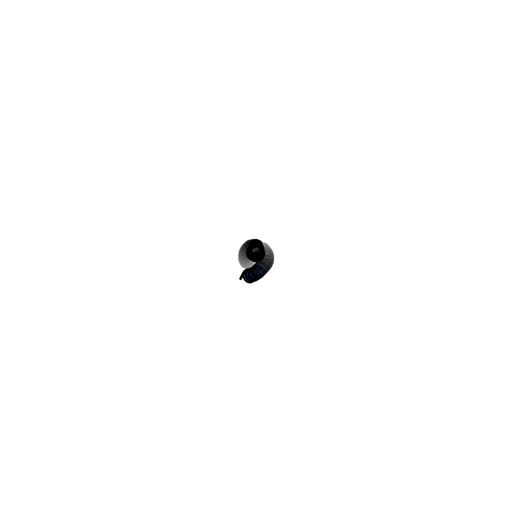 1 113 ? 28.305 10.244 -42.040 1.00 90.00 113 ASP A C 1
ATOM 851 O O . ASP A 1 113 ? 27.722 10.466 -40.975 1.00 90.00 113 ASP A O 1
ATOM 855 N N . MET A 1 114 ? 27.976 9.194 -42.803 1.00 91.12 114 MET A N 1
ATOM 856 C CA . MET A 1 114 ? 26.940 8.235 -42.403 1.00 91.12 114 MET A CA 1
ATOM 857 C C . MET A 1 114 ? 27.364 7.402 -41.196 1.00 91.12 114 MET A C 1
ATOM 859 O O . MET A 1 114 ? 26.558 7.222 -40.281 1.00 91.12 114 MET A O 1
ATOM 863 N N . VAL A 1 115 ? 28.623 6.957 -41.153 1.00 91.69 115 VAL A N 1
ATOM 864 C CA . VAL A 1 115 ? 29.175 6.266 -39.980 1.00 91.69 115 VAL A CA 1
ATOM 865 C C . VAL A 1 115 ? 29.134 7.184 -38.759 1.00 91.69 115 VAL A C 1
ATOM 867 O O . VAL A 1 115 ? 28.677 6.758 -37.700 1.00 91.69 115 VAL A O 1
ATOM 870 N N . SER A 1 116 ? 29.514 8.459 -38.897 1.00 92.50 116 SER A N 1
ATOM 871 C CA . SER A 1 116 ? 29.445 9.407 -37.779 1.00 92.50 116 SER A CA 1
ATOM 872 C C . SER A 1 116 ? 28.017 9.575 -37.247 1.00 92.50 116 SER A C 1
ATOM 874 O O . SER A 1 116 ? 27.804 9.547 -36.035 1.00 92.50 116 SER A O 1
ATOM 876 N N . ARG A 1 117 ? 27.012 9.686 -38.128 1.00 94.31 117 ARG A N 1
ATOM 877 C CA . ARG A 1 117 ? 25.602 9.756 -37.702 1.00 94.31 117 ARG A CA 1
ATOM 878 C C . ARG A 1 117 ? 25.136 8.474 -37.021 1.00 94.31 117 ARG A C 1
ATOM 880 O O . ARG A 1 117 ? 24.372 8.548 -36.061 1.00 94.31 117 ARG A O 1
ATOM 887 N N . ALA A 1 118 ? 25.571 7.313 -37.507 1.00 93.44 118 ALA A N 1
ATOM 888 C CA . ALA A 1 118 ? 25.254 6.035 -36.883 1.00 93.44 118 ALA A CA 1
ATOM 889 C C . ALA A 1 118 ? 25.820 5.956 -35.457 1.00 93.44 118 ALA A C 1
ATOM 891 O O . ALA A 1 118 ? 25.086 5.607 -34.533 1.00 93.44 118 ALA A O 1
ATOM 892 N N . VAL A 1 119 ? 27.074 6.376 -35.254 1.00 94.75 119 VAL A N 1
ATOM 893 C CA . VAL A 1 119 ? 27.693 6.469 -33.921 1.00 94.75 119 VAL A CA 1
ATOM 894 C C . VAL A 1 119 ? 26.883 7.381 -32.995 1.00 94.75 119 VAL A C 1
ATOM 896 O O . VAL A 1 119 ? 26.614 7.010 -31.853 1.00 94.75 119 VAL A O 1
ATOM 899 N N . ASP A 1 120 ? 26.423 8.536 -33.478 1.00 96.56 120 ASP A N 1
ATOM 900 C CA . ASP A 1 120 ? 25.602 9.443 -32.668 1.00 96.56 120 ASP A CA 1
ATOM 901 C C . ASP A 1 120 ? 24.229 8.856 -32.310 1.00 96.56 120 ASP A C 1
ATOM 903 O O . ASP A 1 120 ? 23.725 9.088 -31.209 1.00 96.56 120 ASP A O 1
ATOM 907 N N . MET A 1 121 ? 23.613 8.065 -33.195 1.00 95.88 121 MET A N 1
ATOM 908 C CA . MET A 1 121 ? 22.375 7.351 -32.857 1.00 95.88 121 MET A CA 1
ATOM 909 C C . MET A 1 121 ? 22.603 6.274 -31.797 1.00 95.88 121 MET A C 1
ATOM 911 O O . MET A 1 121 ? 21.791 6.164 -30.878 1.00 95.88 121 MET A O 1
ATOM 915 N N . VAL A 1 122 ? 23.711 5.528 -31.877 1.00 94.50 122 VAL A N 1
ATOM 916 C CA . VAL A 1 122 ? 24.085 4.550 -30.842 1.00 94.50 122 VAL A CA 1
ATOM 917 C C . VAL A 1 122 ? 24.299 5.247 -29.500 1.00 94.50 122 VAL A C 1
ATOM 919 O O . VAL A 1 122 ? 23.760 4.791 -28.495 1.00 94.50 122 VAL A O 1
ATOM 922 N N . ARG A 1 123 ? 24.995 6.393 -29.467 1.00 96.19 123 ARG A N 1
ATOM 923 C CA . ARG A 1 123 ? 25.165 7.187 -28.235 1.00 96.19 123 ARG A CA 1
ATOM 924 C C . ARG A 1 123 ? 23.824 7.582 -27.615 1.00 96.19 123 ARG A C 1
ATOM 926 O O . ARG A 1 123 ? 23.598 7.327 -26.438 1.00 96.19 123 ARG A O 1
ATOM 933 N N . ARG A 1 124 ? 22.893 8.114 -28.416 1.00 95.69 124 ARG A N 1
ATOM 934 C CA . ARG A 1 124 ? 21.541 8.451 -27.933 1.00 95.69 124 ARG A CA 1
ATOM 935 C C . ARG A 1 124 ? 20.779 7.227 -27.428 1.00 95.69 124 ARG A C 1
ATOM 937 O O . ARG A 1 124 ? 20.020 7.339 -26.470 1.00 95.69 124 ARG A O 1
ATOM 944 N N . ALA A 1 125 ? 20.943 6.072 -28.073 1.00 93.69 125 ALA A N 1
ATOM 945 C CA . ALA A 1 125 ? 20.309 4.835 -27.633 1.00 93.69 125 ALA A CA 1
ATOM 946 C C . ALA A 1 125 ? 20.834 4.404 -26.257 1.00 93.69 125 ALA A C 1
ATOM 948 O O . ALA A 1 125 ? 20.034 4.102 -25.373 1.00 93.69 125 ALA A O 1
ATOM 949 N N . VAL A 1 126 ? 22.153 4.466 -26.047 1.00 95.38 126 VAL A N 1
ATOM 950 C CA . VAL A 1 126 ? 22.785 4.201 -24.745 1.00 95.38 126 VAL A CA 1
ATOM 951 C C . VAL A 1 126 ? 22.249 5.150 -23.667 1.00 95.38 126 VAL A C 1
ATOM 953 O O . VAL A 1 126 ? 21.867 4.689 -22.592 1.00 95.38 126 VAL A O 1
ATOM 956 N N . ASP A 1 127 ? 22.117 6.446 -23.964 1.00 97.00 127 ASP A N 1
ATOM 957 C CA . ASP A 1 127 ? 21.553 7.419 -23.018 1.00 97.00 127 ASP A CA 1
ATOM 958 C C . ASP A 1 127 ? 20.100 7.094 -22.633 1.00 97.00 127 ASP A C 1
ATOM 960 O O . ASP A 1 127 ? 19.710 7.233 -21.471 1.00 97.00 127 ASP A O 1
ATOM 964 N N . MET A 1 128 ? 19.275 6.645 -23.586 1.00 95.56 128 MET A N 1
ATOM 965 C CA . MET A 1 128 ? 17.895 6.239 -23.291 1.00 95.56 128 MET A CA 1
ATOM 966 C C . MET A 1 128 ? 17.831 4.979 -22.429 1.00 95.56 128 MET A C 1
ATOM 968 O O . MET A 1 128 ? 17.003 4.921 -21.520 1.00 95.56 128 MET A O 1
ATOM 972 N N . VAL A 1 129 ? 18.706 3.999 -22.677 1.00 94.00 129 VAL A N 1
ATOM 973 C CA . VAL A 1 129 ? 18.818 2.802 -21.829 1.00 94.00 129 VAL A CA 1
ATOM 974 C C . VAL A 1 129 ? 19.226 3.197 -20.411 1.00 94.00 129 VAL A C 1
ATOM 976 O O . VAL A 1 129 ? 18.600 2.740 -19.459 1.00 94.00 129 VAL A O 1
ATOM 979 N N . SER A 1 130 ? 20.195 4.104 -20.258 1.00 96.50 130 SER A N 1
ATOM 980 C CA . SER A 1 130 ? 20.612 4.618 -18.947 1.00 96.50 130 SER A CA 1
ATOM 981 C C . SER A 1 130 ? 19.436 5.233 -18.173 1.00 96.50 130 SER A C 1
ATOM 983 O O . SER A 1 130 ? 19.134 4.830 -17.050 1.00 96.50 130 SER A O 1
ATOM 985 N N . ARG A 1 131 ? 18.651 6.107 -18.822 1.00 95.50 131 ARG A N 1
ATOM 986 C CA . ARG A 1 131 ? 17.432 6.680 -18.218 1.00 95.50 131 ARG A CA 1
ATOM 987 C C . ARG A 1 131 ? 16.388 5.622 -17.862 1.00 95.50 131 ARG A C 1
ATOM 989 O O . ARG A 1 131 ? 15.669 5.778 -16.878 1.00 95.50 131 ARG A O 1
ATOM 996 N N . ALA A 1 132 ? 16.261 4.568 -18.666 1.00 93.81 132 ALA A N 1
ATOM 997 C CA . ALA A 1 132 ? 15.328 3.483 -18.388 1.00 93.81 132 ALA A CA 1
ATOM 998 C C . ALA A 1 132 ? 15.736 2.717 -17.123 1.00 93.81 132 ALA A C 1
ATOM 1000 O O . ALA A 1 132 ? 14.888 2.470 -16.265 1.00 93.81 132 ALA A O 1
ATOM 1001 N N . VAL A 1 133 ? 17.030 2.427 -16.966 1.00 95.06 133 VAL A N 1
ATOM 1002 C CA . VAL A 1 133 ? 17.589 1.798 -15.759 1.00 95.06 133 VAL A CA 1
ATOM 1003 C C . VAL A 1 133 ? 17.337 2.656 -14.514 1.00 95.06 133 VAL A C 1
ATOM 1005 O O . VAL A 1 133 ? 16.912 2.130 -13.482 1.00 95.06 133 VAL A O 1
ATOM 1008 N N . ASP A 1 134 ? 17.501 3.977 -14.610 1.00 97.06 134 ASP A N 1
ATOM 1009 C CA . ASP A 1 134 ? 17.199 4.89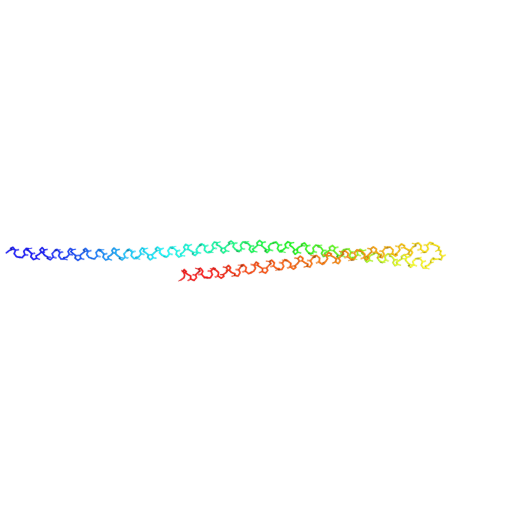3 -13.502 1.00 97.06 134 ASP A CA 1
ATOM 1010 C C . ASP A 1 134 ? 15.717 4.853 -13.099 1.00 97.06 134 ASP A C 1
ATOM 1012 O O . ASP A 1 134 ? 15.382 4.841 -11.909 1.00 97.06 134 ASP A O 1
ATOM 1016 N N . MET A 1 135 ? 14.801 4.814 -14.073 1.00 95.94 135 MET A N 1
ATOM 1017 C CA . MET A 1 135 ? 13.364 4.719 -13.788 1.00 95.94 135 MET A CA 1
ATOM 1018 C C . MET A 1 135 ? 12.991 3.383 -13.144 1.00 95.94 135 MET A C 1
ATOM 1020 O O . MET A 1 135 ? 12.215 3.378 -12.187 1.00 95.94 135 MET A O 1
ATOM 1024 N N . VAL A 1 136 ? 13.568 2.269 -13.607 1.00 95.00 136 VAL A N 1
ATOM 1025 C CA . VAL A 1 136 ? 13.386 0.953 -12.970 1.00 95.00 136 VAL A CA 1
ATOM 1026 C C . VAL A 1 136 ? 13.890 0.987 -11.529 1.00 95.00 136 VAL A C 1
ATOM 1028 O O . VAL A 1 136 ? 13.183 0.552 -10.624 1.00 95.00 136 VAL A O 1
ATOM 1031 N N . SER A 1 137 ? 15.056 1.586 -11.282 1.00 96.25 137 SER A N 1
ATOM 1032 C CA . SER A 1 137 ? 15.616 1.713 -9.930 1.00 96.25 137 SER A CA 1
ATOM 1033 C C . SER A 1 137 ? 14.686 2.496 -8.994 1.00 96.25 137 SER A C 1
ATOM 1035 O O . SER A 1 137 ? 14.432 2.082 -7.861 1.00 96.25 137 SER A O 1
ATOM 1037 N N . ARG A 1 138 ? 14.092 3.596 -9.478 1.00 96.00 138 ARG A N 1
ATOM 1038 C CA . ARG A 1 138 ? 13.075 4.353 -8.725 1.00 96.00 138 ARG A CA 1
ATOM 1039 C C . ARG A 1 138 ? 11.806 3.537 -8.474 1.00 96.00 138 ARG A C 1
ATOM 1041 O O . ARG A 1 138 ? 11.205 3.673 -7.410 1.00 96.00 138 ARG A O 1
ATOM 1048 N N . ALA A 1 139 ? 11.386 2.714 -9.433 1.00 93.88 139 ALA A N 1
ATOM 1049 C CA . ALA A 1 139 ? 10.201 1.869 -9.294 1.00 93.88 139 ALA A CA 1
ATOM 1050 C C . ALA A 1 139 ? 10.406 0.812 -8.209 1.00 93.88 139 ALA A C 1
ATOM 1052 O O . ALA A 1 139 ? 9.557 0.669 -7.332 1.00 93.88 139 ALA A O 1
ATOM 1053 N N . VAL A 1 140 ? 11.567 0.152 -8.210 1.00 95.06 140 VAL A N 1
ATOM 1054 C CA . VAL A 1 140 ? 11.957 -0.808 -7.169 1.00 95.06 140 VAL A CA 1
ATOM 1055 C C . VAL A 1 140 ? 11.949 -0.146 -5.791 1.00 95.06 140 VAL A C 1
ATOM 1057 O O . VAL A 1 140 ? 11.361 -0.687 -4.860 1.00 95.06 140 VAL A O 1
ATOM 1060 N N . TYR A 1 141 ? 12.504 1.063 -5.661 1.00 96.44 141 TYR A N 1
ATOM 1061 C CA . TYR A 1 141 ? 12.470 1.797 -4.393 1.00 96.44 141 TYR A CA 1
ATOM 1062 C C . TYR A 1 141 ? 11.039 2.086 -3.902 1.00 96.44 141 TYR A C 1
ATOM 1064 O O . TYR A 1 141 ? 10.738 1.934 -2.715 1.00 96.44 141 TYR A O 1
ATOM 1072 N N . MET A 1 142 ? 10.136 2.488 -4.802 1.00 94.94 142 MET A N 1
ATOM 1073 C CA . MET A 1 142 ? 8.733 2.710 -4.443 1.00 94.94 142 MET A CA 1
ATOM 1074 C C . MET A 1 142 ? 8.019 1.421 -4.029 1.00 94.94 142 MET A C 1
ATOM 1076 O O . MET A 1 142 ? 7.254 1.452 -3.065 1.00 94.94 142 MET A O 1
ATOM 1080 N N . LEU A 1 143 ? 8.294 0.300 -4.704 1.00 94.50 143 LEU A N 1
ATOM 1081 C CA . LEU A 1 143 ? 7.767 -1.013 -4.325 1.00 94.50 143 LEU A CA 1
ATOM 1082 C C . LEU A 1 143 ? 8.218 -1.408 -2.918 1.00 94.50 143 LEU A C 1
ATOM 1084 O O . LEU A 1 143 ? 7.380 -1.805 -2.113 1.00 94.50 143 LEU A O 1
ATOM 1088 N N . SER A 1 144 ? 9.497 -1.221 -2.580 1.00 95.25 144 SER A N 1
ATOM 1089 C CA . SER A 1 144 ? 9.991 -1.500 -1.227 1.00 95.25 144 SER A CA 1
ATOM 1090 C C . SER A 1 144 ? 9.247 -0.683 -0.167 1.00 95.25 144 SER A C 1
ATOM 1092 O O . SER A 1 144 ? 8.785 -1.240 0.826 1.00 95.25 144 SER A O 1
ATOM 1094 N N . ARG A 1 145 ? 9.025 0.621 -0.402 1.00 95.44 145 ARG A N 1
ATOM 1095 C CA . ARG A 1 145 ? 8.227 1.447 0.527 1.00 95.44 145 ARG A CA 1
ATOM 1096 C C . ARG A 1 145 ? 6.782 0.968 0.645 1.00 95.44 145 ARG A C 1
ATOM 1098 O O . ARG A 1 145 ? 6.215 1.041 1.733 1.00 95.44 145 ARG A O 1
ATOM 1105 N N . ALA A 1 146 ? 6.174 0.524 -0.454 1.00 94.38 146 ALA A N 1
ATOM 1106 C CA . ALA A 1 146 ? 4.824 -0.030 -0.437 1.00 94.38 146 ALA A CA 1
ATOM 1107 C C . ALA A 1 146 ? 4.748 -1.290 0.435 1.00 94.38 146 ALA A C 1
ATOM 1109 O O . ALA A 1 146 ? 3.868 -1.378 1.289 1.00 94.38 146 ALA A O 1
ATOM 1110 N N . VAL A 1 147 ? 5.708 -2.209 0.286 1.00 94.69 147 VAL A N 1
ATOM 1111 C CA . VAL A 1 147 ? 5.813 -3.418 1.117 1.00 94.69 147 VAL A CA 1
ATOM 1112 C C . VAL A 1 147 ? 5.945 -3.055 2.597 1.00 94.69 147 VAL A C 1
ATOM 1114 O O . VAL A 1 147 ? 5.189 -3.575 3.414 1.00 94.69 147 VAL A O 1
ATOM 1117 N N . ASP A 1 148 ? 6.811 -2.101 2.947 1.00 96.38 148 ASP A N 1
ATOM 1118 C CA . ASP A 1 148 ? 6.971 -1.652 4.338 1.00 96.38 148 ASP A CA 1
ATOM 1119 C C . ASP A 1 148 ? 5.672 -1.084 4.931 1.00 96.38 148 ASP A C 1
ATOM 1121 O O . ASP A 1 148 ? 5.358 -1.312 6.103 1.00 96.38 148 ASP A O 1
ATOM 1125 N N . MET A 1 149 ? 4.900 -0.331 4.141 1.00 95.31 149 MET A N 1
ATOM 1126 C CA . MET A 1 149 ? 3.611 0.205 4.587 1.00 95.31 149 MET A CA 1
ATOM 1127 C C . MET A 1 149 ? 2.580 -0.898 4.817 1.00 95.31 14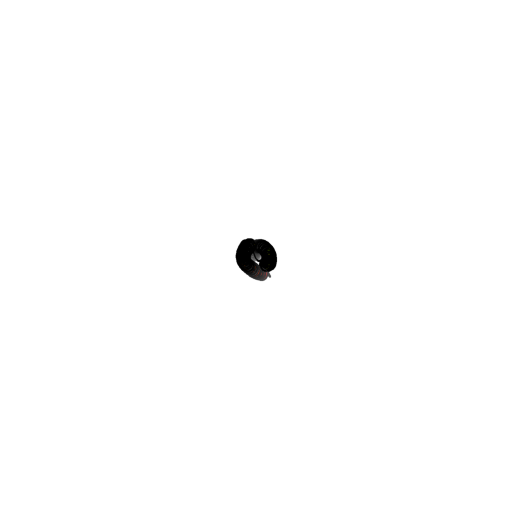9 MET A C 1
ATOM 1129 O O . MET A 1 149 ? 1.865 -0.840 5.818 1.00 95.31 149 MET A O 1
ATOM 1133 N N . VAL A 1 150 ? 2.525 -1.907 3.943 1.00 95.62 150 VAL A N 1
ATOM 1134 C CA . VAL A 1 150 ? 1.645 -3.070 4.131 1.00 95.62 150 VAL A CA 1
ATOM 1135 C C . VAL A 1 150 ? 2.029 -3.834 5.394 1.00 95.62 150 VAL A C 1
ATOM 1137 O O . VAL A 1 150 ? 1.153 -4.114 6.208 1.00 95.62 150 VAL A O 1
ATOM 1140 N N . SER A 1 151 ? 3.318 -4.096 5.621 1.00 96.31 151 SER A N 1
ATOM 1141 C CA . SER A 1 151 ? 3.790 -4.778 6.834 1.00 96.31 151 SER A CA 1
ATOM 1142 C C . SER A 1 151 ? 3.357 -4.044 8.105 1.00 96.31 151 SER A C 1
ATOM 1144 O O . SER A 1 151 ? 2.780 -4.642 9.010 1.00 96.31 151 SER A O 1
ATOM 1146 N N . ARG A 1 152 ? 3.524 -2.716 8.144 1.00 95.56 152 ARG A N 1
ATOM 1147 C CA . ARG A 1 152 ? 3.057 -1.901 9.278 1.00 95.56 152 ARG A CA 1
ATOM 1148 C C . ARG A 1 152 ? 1.541 -1.952 9.459 1.00 95.56 152 ARG A C 1
ATOM 1150 O O . ARG A 1 152 ? 1.068 -1.963 10.591 1.00 95.56 152 ARG A O 1
ATOM 1157 N N . ALA A 1 153 ? 0.776 -1.960 8.369 1.00 94.88 153 ALA A N 1
ATOM 1158 C CA . ALA A 1 153 ? -0.675 -2.082 8.441 1.00 94.88 153 ALA A CA 1
ATOM 1159 C C . ALA A 1 153 ? -1.097 -3.440 9.029 1.00 94.88 153 ALA A C 1
ATOM 1161 O O . ALA A 1 153 ? -1.969 -3.484 9.895 1.00 94.88 153 ALA A O 1
ATOM 1162 N N . VAL A 1 154 ? -0.435 -4.530 8.628 1.00 94.81 154 VAL A N 1
ATOM 1163 C CA . VAL A 1 154 ? -0.658 -5.878 9.180 1.00 94.81 154 VAL A CA 1
ATOM 1164 C C . VAL A 1 154 ? -0.344 -5.927 10.678 1.00 94.81 154 VAL A C 1
ATOM 1166 O O . VAL A 1 154 ? -1.135 -6.478 11.446 1.00 94.81 154 VAL A O 1
ATOM 1169 N N . ASP A 1 155 ? 0.746 -5.298 11.123 1.00 96.12 155 ASP A N 1
ATOM 1170 C CA . ASP A 1 155 ? 1.085 -5.210 12.550 1.00 96.12 155 ASP A CA 1
ATOM 1171 C C . ASP A 1 155 ? 0.014 -4.459 13.353 1.00 96.12 155 ASP A C 1
ATOM 1173 O O . ASP A 1 155 ? -0.355 -4.868 14.457 1.00 96.12 155 ASP A O 1
ATOM 1177 N N . ILE A 1 156 ? -0.505 -3.356 12.803 1.00 93.62 156 ILE A N 1
ATOM 1178 C CA . ILE A 1 156 ? -1.581 -2.581 13.431 1.00 93.62 156 ILE A CA 1
ATOM 1179 C C . ILE A 1 156 ? -2.841 -3.438 13.570 1.00 93.62 156 ILE A C 1
ATOM 1181 O O . ILE A 1 156 ? -3.422 -3.480 14.655 1.00 93.62 156 ILE A O 1
ATOM 1185 N N . VAL A 1 157 ? -3.239 -4.147 12.509 1.00 93.56 157 VAL A N 1
ATOM 1186 C CA . VAL A 1 157 ? -4.405 -5.045 12.530 1.00 93.56 157 VAL A CA 1
ATOM 1187 C C . VAL A 1 157 ? -4.212 -6.167 13.548 1.00 93.56 157 VAL A C 1
ATOM 1189 O O . VAL A 1 157 ? -5.118 -6.430 14.333 1.00 93.56 157 VAL A O 1
ATOM 1192 N N . SER A 1 158 ? -3.027 -6.775 13.604 1.00 94.56 158 SER A N 1
ATOM 1193 C CA . SER A 1 158 ? -2.721 -7.851 14.557 1.00 94.56 158 SER A CA 1
ATOM 1194 C C . SER A 1 158 ? -2.875 -7.375 16.004 1.00 94.56 158 SER A C 1
ATOM 1196 O O . SER A 1 158 ? -3.596 -7.981 16.794 1.00 94.56 158 SER A O 1
ATOM 1198 N N . ARG A 1 159 ? -2.310 -6.206 16.335 1.00 92.94 159 ARG A N 1
ATOM 1199 C CA . ARG A 1 159 ? -2.480 -5.590 17.663 1.00 92.94 159 ARG A CA 1
ATOM 1200 C C . ARG A 1 159 ? -3.936 -5.254 17.970 1.00 92.94 159 ARG A C 1
ATOM 1202 O O . ARG A 1 159 ? -4.362 -5.354 19.121 1.00 92.94 159 ARG A O 1
ATOM 1209 N N . ALA A 1 160 ? -4.685 -4.811 16.964 1.00 91.38 160 ALA A N 1
ATOM 1210 C CA . ALA A 1 160 ? -6.112 -4.546 17.077 1.00 91.38 160 ALA A CA 1
ATOM 1211 C C . ALA A 1 160 ? -6.892 -5.819 17.441 1.00 91.38 160 ALA A C 1
ATOM 1213 O O . ALA A 1 160 ? -7.687 -5.784 18.380 1.00 91.38 160 ALA A O 1
ATOM 1214 N N . VAL A 1 161 ? -6.614 -6.938 16.769 1.00 90.75 161 VAL A N 1
ATOM 1215 C CA . VAL A 1 161 ? -7.211 -8.245 17.078 1.00 90.75 161 VAL A CA 1
ATOM 1216 C C . VAL A 1 161 ? -6.889 -8.663 18.516 1.00 90.75 161 VAL A C 1
ATOM 1218 O O . VAL A 1 161 ? -7.809 -8.967 19.270 1.00 90.75 161 VAL A O 1
ATOM 1221 N N . ASP A 1 162 ? -5.630 -8.553 18.952 1.00 92.62 162 ASP A N 1
ATOM 1222 C CA . ASP A 1 162 ? -5.230 -8.884 20.331 1.00 92.62 162 ASP A CA 1
ATOM 1223 C C . ASP A 1 162 ? -5.933 -8.024 21.393 1.00 92.62 162 ASP A C 1
ATOM 1225 O O . ASP A 1 162 ? -6.146 -8.450 22.532 1.00 92.62 162 ASP A O 1
ATOM 1229 N N . MET A 1 163 ? -6.251 -6.769 21.067 1.00 89.75 163 MET A N 1
ATOM 1230 C CA . MET A 1 163 ? -7.019 -5.896 21.956 1.00 89.75 163 MET A CA 1
ATOM 1231 C C . MET A 1 163 ? -8.493 -6.286 22.018 1.00 89.75 163 MET A C 1
ATOM 1233 O O . MET A 1 163 ? -9.072 -6.222 23.101 1.00 89.75 163 MET A O 1
ATOM 1237 N N . VAL A 1 164 ? -9.091 -6.707 20.901 1.00 88.75 164 VAL A N 1
ATOM 1238 C CA . VAL A 1 164 ? -10.477 -7.201 20.885 1.00 88.75 164 VAL A CA 1
ATOM 1239 C C . VAL A 1 164 ? -10.594 -8.487 21.684 1.00 88.75 164 VAL A C 1
ATOM 1241 O O . VAL A 1 164 ? -11.479 -8.564 22.528 1.00 88.75 164 VAL A O 1
ATOM 1244 N N . SER A 1 165 ? -9.685 -9.446 21.495 1.00 89.44 165 SER A N 1
ATOM 1245 C CA . SER A 1 165 ? -9.694 -10.702 22.255 1.00 89.44 165 SER A CA 1
ATOM 1246 C C . SER A 1 165 ? -9.679 -10.437 23.762 1.00 89.44 165 SER A C 1
ATOM 1248 O O . SER A 1 165 ? -10.569 -10.882 24.477 1.00 89.44 165 SER A O 1
ATOM 1250 N N . ARG A 1 166 ? -8.770 -9.569 24.232 1.00 87.62 166 ARG A N 1
ATOM 1251 C CA . ARG A 1 166 ? -8.715 -9.165 25.648 1.00 87.62 166 ARG A CA 1
ATOM 1252 C C . ARG A 1 166 ? -9.971 -8.439 26.133 1.00 87.62 166 ARG A C 1
ATOM 1254 O O . ARG A 1 166 ? -10.320 -8.538 27.305 1.00 87.62 166 ARG A O 1
ATOM 1261 N N . ALA A 1 167 ? -10.619 -7.659 25.270 1.00 86.69 167 ALA A N 1
ATOM 1262 C CA . ALA A 1 167 ? -11.861 -6.976 25.617 1.00 86.69 167 ALA A CA 1
ATOM 1263 C C . ALA A 1 167 ? -13.023 -7.959 25.780 1.00 86.69 167 ALA A C 1
ATOM 1265 O O . ALA A 1 167 ? -13.810 -7.792 26.707 1.00 86.69 167 ALA A O 1
ATOM 1266 N N . VAL A 1 168 ? -13.103 -8.972 24.912 1.00 84.94 168 VAL A N 1
ATOM 1267 C CA . VAL A 1 168 ? -14.091 -10.054 24.996 1.00 84.94 168 VAL A CA 1
ATOM 1268 C C . VAL A 1 168 ? -13.861 -10.880 26.259 1.00 84.94 168 VAL A C 1
ATOM 1270 O O . VAL A 1 168 ? -14.806 -11.075 27.018 1.00 84.94 168 VAL A O 1
ATOM 1273 N N . ASP A 1 169 ? -12.615 -11.259 26.555 1.00 86.19 169 ASP A N 1
ATOM 1274 C CA . ASP A 1 169 ? -12.270 -12.037 27.754 1.00 86.19 169 ASP A CA 1
ATOM 1275 C C . ASP A 1 169 ? -12.654 -11.333 29.067 1.00 86.19 169 ASP A C 1
ATOM 1277 O O . ASP A 1 169 ? -12.948 -11.991 30.056 1.00 86.19 169 ASP A O 1
ATOM 1281 N N . MET A 1 170 ? -12.665 -9.995 29.108 1.00 80.81 170 MET A N 1
ATOM 1282 C CA . MET A 1 170 ? -13.042 -9.242 30.316 1.00 80.81 170 MET A CA 1
ATOM 1283 C C . MET A 1 170 ? -14.550 -9.162 30.573 1.00 80.81 170 MET A C 1
ATOM 1285 O O . MET A 1 170 ? -14.948 -8.803 31.680 1.00 80.81 170 MET A O 1
ATOM 1289 N N . VAL A 1 171 ? -15.380 -9.413 29.560 1.00 80.38 171 VAL A N 1
ATOM 1290 C CA . VAL A 1 171 ? -16.849 -9.351 29.674 1.00 80.38 171 VAL A CA 1
ATOM 1291 C C . VAL A 1 171 ? -17.516 -10.723 29.536 1.00 80.38 171 VAL A C 1
ATOM 1293 O O . VAL A 1 171 ? -18.742 -10.796 29.621 1.00 80.38 171 VAL A O 1
ATOM 1296 N N . SER A 1 172 ? -16.716 -11.771 29.310 1.00 74.31 172 SER A N 1
ATOM 1297 C CA . SER A 1 172 ? -17.120 -13.184 29.274 1.00 74.31 172 SER A CA 1
ATOM 1298 C C . SER A 1 172 ? -17.013 -13.805 30.662 1.00 74.31 172 SER A C 1
ATOM 1300 O O . SER A 1 172 ? -17.908 -14.606 31.008 1.00 74.31 172 SER A O 1
#

Secondary structure (DSSP, 8-state):
-HHHHHHHHHHHHHHHHHHHHHHHHHHHHHHHHHHHHHHHHHHHHHHHHHHHHHHHHHHHHHHHHHHHHHHHHHHHHHHHHHHHHHHHHHHHHHHHHHHHHHHHT--SHHHHHHHHHHHHHHHHHHHHHHHHHHHHHHHHHHHHHHHHHHHHHHHHHHHHHHHHHHHHHTT-

Solvent-accessible surface area (backbone atoms only — not comparable to full-atom values): 8405 Å² total; per-residue (Å²): 115,67,69,64,52,50,54,52,50,53,51,52,52,54,52,50,52,53,51,51,56,52,49,54,52,51,52,54,50,50,52,52,52,51,52,54,50,51,52,51,53,52,51,51,52,51,32,53,53,51,49,53,54,30,54,52,42,43,51,54,21,52,52,36,39,53,54,19,52,54,34,40,52,56,18,51,55,34,37,52,54,18,53,54,35,37,54,54,18,51,56,34,38,54,55,17,52,55,36,36,56,60,18,73,80,40,97,52,77,69,21,56,56,37,40,53,53,18,53,52,36,39,52,54,17,53,54,35,38,54,54,18,53,53,35,38,54,53,17,51,54,35,37,52,55,18,52,54,35,39,53,53,18,52,52,40,40,52,53,32,50,58,51,47,53,55,37,50,65,75,77,107

pLDDT: mean 92.48, std 5.35, range [63.5, 97.38]

Organism: Aquarana catesbeiana (NCBI:txid8400)

Nearest PDB structures (foldseek):
  2b5u-assembly2_C  TM=7.475E-01  e=1.255E-02  Escherichia coli
  6ixe-assembly1_A  TM=4.734E-01  e=1.121E-02  Homo sapiens
  5nnv-assembly2_B  TM=7.266E-01  e=2.509E+00  Bacillus subtilis subsp. subtilis str. 168
  6nct-assembly1_B  TM=6.311E-01  e=1.789E+00  Homo sapiens
  6grj-assembly1_H  TM=3.246E-01  e=1.789E+00  Aeromonas hydrophila

Mean predicted aligned error: 8.29 Å